Protein AF-A0AB35K4T9-F1 (afdb_monomer_lite)

Secondary structure (DSSP, 8-state):
-------HHHHHHTS-HHHHHHHHHHTTS-HHIIIIIITTTSSPPPHHHHHHHHHHTTTSS-HHHHHHHHTT--TTHHHHTTTTTSGGG--------

Radius of gyration: 17.84 Å; chains: 1; bounding box: 56×44×29 Å

pLDDT: mean 82.14, std 21.35, range [34.16, 98.38]

Structure (mmCIF, N/CA/C/O backbone):
data_AF-A0AB35K4T9-F1
#
_entry.id   AF-A0AB35K4T9-F1
#
loop_
_atom_site.group_PDB
_atom_site.id
_atom_site.type_symbol
_atom_site.label_atom_id
_atom_site.label_alt_id
_atom_site.label_comp_id
_atom_site.label_asym_id
_atom_site.label_entity_id
_atom_site.label_seq_id
_atom_site.pdbx_PDB_ins_code
_atom_site.Cartn_x
_atom_site.Cartn_y
_atom_site.Cartn_z
_atom_site.occupancy
_atom_site.B_iso_or_equiv
_atom_site.auth_seq_id
_atom_site.auth_comp_id
_atom_site.auth_asym_id
_atom_site.auth_atom_id
_atom_site.pdbx_PDB_model_num
ATOM 1 N N . MET A 1 1 ? -1.691 -21.445 -14.891 1.00 34.16 1 MET A N 1
ATOM 2 C CA . MET A 1 1 ? -2.140 -20.237 -14.164 1.00 34.16 1 MET A CA 1
ATOM 3 C C . MET A 1 1 ? -1.312 -19.066 -14.656 1.00 34.16 1 MET A C 1
ATOM 5 O O . MET A 1 1 ? -0.100 -19.100 -14.468 1.00 34.16 1 MET A O 1
ATOM 9 N N . SER A 1 2 ? -1.909 -18.104 -15.367 1.00 36.78 2 SER A N 1
ATOM 10 C CA . SER A 1 2 ? -1.193 -16.878 -15.738 1.00 36.78 2 SER A CA 1
ATOM 11 C C . SER A 1 2 ? -0.758 -16.164 -14.456 1.00 36.78 2 SER A C 1
ATOM 13 O O . SER A 1 2 ? -1.520 -16.108 -13.490 1.00 36.78 2 SER A O 1
ATOM 15 N N . LYS A 1 3 ? 0.501 -15.708 -14.415 1.00 48.19 3 LYS A N 1
ATOM 16 C CA . LYS A 1 3 ? 1.027 -14.842 -13.352 1.00 48.19 3 LYS A CA 1
ATOM 17 C C . LYS A 1 3 ? 0.053 -13.674 -13.221 1.00 48.19 3 LYS A C 1
ATOM 19 O O . LYS A 1 3 ? -0.106 -12.912 -14.161 1.00 48.19 3 LYS A O 1
ATOM 24 N N . SER A 1 4 ? -0.648 -13.616 -12.104 1.00 54.88 4 SER A N 1
ATOM 25 C CA . SER A 1 4 ? -1.716 -12.667 -11.845 1.00 54.88 4 SER A CA 1
ATOM 26 C C . SER A 1 4 ? -1.202 -11.230 -11.942 1.00 54.88 4 SER A C 1
ATOM 28 O O . SER A 1 4 ? -0.209 -10.890 -11.293 1.00 54.88 4 SER A O 1
ATOM 30 N N . ASP A 1 5 ? -1.904 -10.399 -12.716 1.00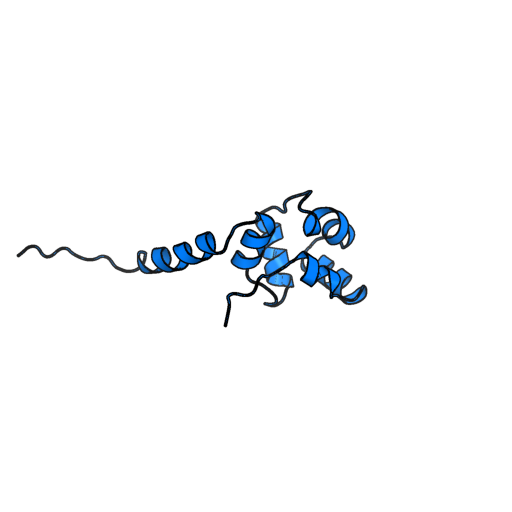 75.75 5 ASP A N 1
ATOM 31 C CA . ASP A 1 5 ? -1.732 -8.944 -12.779 1.00 75.75 5 ASP A CA 1
ATOM 32 C C . ASP A 1 5 ? -2.145 -8.332 -11.434 1.00 75.75 5 ASP A C 1
ATOM 34 O O . ASP A 1 5 ? -3.256 -7.831 -11.249 1.00 75.75 5 ASP A O 1
ATOM 38 N N . PHE A 1 6 ? -1.278 -8.459 -10.430 1.00 88.19 6 PHE A N 1
ATOM 39 C CA . PHE A 1 6 ? -1.508 -7.859 -9.125 1.00 88.19 6 PHE A CA 1
ATOM 40 C C . PHE A 1 6 ? -1.690 -6.343 -9.279 1.00 88.19 6 PHE A C 1
ATOM 42 O O . PHE A 1 6 ? -0.870 -5.662 -9.895 1.00 88.19 6 PHE A O 1
ATOM 49 N N . SER A 1 7 ? -2.752 -5.813 -8.670 1.00 92.38 7 SER A N 1
ATOM 50 C CA . SER A 1 7 ? -3.027 -4.382 -8.617 1.00 92.38 7 SER A CA 1
ATOM 51 C C . SER A 1 7 ? -3.241 -3.946 -7.179 1.00 92.38 7 SER A C 1
ATOM 53 O O . SER A 1 7 ? -4.258 -4.275 -6.568 1.00 92.38 7 SER A O 1
ATOM 55 N N . PHE A 1 8 ? -2.302 -3.161 -6.644 1.00 95.50 8 PHE A N 1
ATOM 56 C CA . PHE A 1 8 ? -2.455 -2.597 -5.304 1.00 95.50 8 PHE A CA 1
ATOM 57 C C . PHE A 1 8 ? -3.646 -1.639 -5.227 1.00 95.50 8 PHE A C 1
ATOM 59 O O . PHE A 1 8 ? -4.335 -1.591 -4.215 1.00 95.50 8 PHE A O 1
ATOM 66 N N . HIS A 1 9 ? -3.939 -0.921 -6.316 1.00 95.56 9 HIS A N 1
ATOM 67 C CA . HIS A 1 9 ? -5.136 -0.090 -6.390 1.00 95.56 9 HIS A CA 1
ATOM 68 C C . HIS A 1 9 ? -6.401 -0.924 -6.160 1.00 95.56 9 HIS A C 1
ATOM 70 O O . HIS A 1 9 ? -7.192 -0.583 -5.287 1.00 95.56 9 HIS A O 1
ATOM 76 N N . LYS A 1 10 ? -6.542 -2.059 -6.860 1.00 95.50 10 LYS A N 1
ATOM 77 C CA . LYS A 1 10 ? -7.679 -2.968 -6.664 1.00 95.50 10 LYS A CA 1
ATOM 78 C C . LYS A 1 10 ? -7.726 -3.523 -5.239 1.00 95.50 10 LYS A C 1
ATOM 80 O O . LYS A 1 10 ? -8.785 -3.501 -4.628 1.00 95.50 10 LYS A O 1
ATOM 85 N N . PHE A 1 11 ? -6.582 -3.948 -4.700 1.00 96.44 11 PHE A N 1
ATOM 86 C CA . PHE A 1 11 ? -6.483 -4.430 -3.320 1.00 96.44 11 PHE A CA 1
ATOM 87 C C . PHE A 1 11 ? -7.023 -3.408 -2.304 1.00 96.44 11 PHE A C 1
ATOM 89 O O . PHE A 1 11 ? -7.797 -3.780 -1.433 1.00 96.44 11 PHE A O 1
ATOM 96 N N . ILE A 1 12 ? -6.670 -2.125 -2.439 1.00 97.12 12 ILE A N 1
ATOM 97 C CA . IL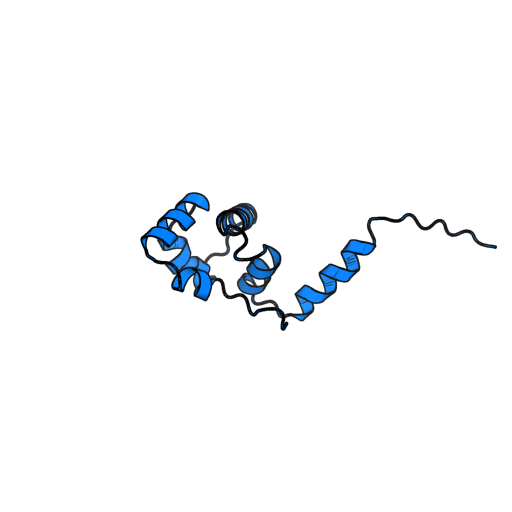E A 1 12 ? -7.160 -1.060 -1.549 1.00 97.12 12 ILE A CA 1
ATOM 98 C C . ILE A 1 12 ? -8.641 -0.733 -1.792 1.00 97.12 12 ILE A C 1
ATOM 100 O O . ILE A 1 12 ? -9.361 -0.428 -0.844 1.00 97.12 12 ILE A O 1
ATOM 104 N N . SER A 1 13 ? -9.101 -0.766 -3.045 1.00 95.25 13 SER A N 1
ATOM 105 C CA . SER A 1 13 ? -10.493 -0.460 -3.405 1.00 95.25 13 SER A CA 1
ATOM 106 C C . SER A 1 13 ? -11.491 -1.541 -2.995 1.00 95.25 13 SER A C 1
ATOM 108 O O . SER A 1 13 ? -12.652 -1.214 -2.764 1.00 95.25 13 SER A O 1
ATOM 110 N N . ASP A 1 14 ? -11.057 -2.799 -2.916 1.00 96.25 14 ASP A N 1
ATOM 111 C CA . ASP A 1 14 ? -11.915 -3.930 -2.548 1.00 96.25 14 ASP A CA 1
ATOM 112 C C . ASP A 1 14 ? -12.130 -4.038 -1.019 1.00 96.25 14 ASP A C 1
ATOM 114 O O . ASP A 1 14 ? -12.994 -4.793 -0.581 1.00 96.25 14 ASP A O 1
ATOM 118 N N . GLN A 1 15 ? -11.375 -3.291 -0.201 1.00 95.94 15 GLN A N 1
ATOM 119 C CA . GLN A 1 15 ? -11.522 -3.280 1.259 1.00 95.94 15 GLN A CA 1
ATOM 120 C C . GLN A 1 15 ? -12.678 -2.389 1.725 1.00 95.94 15 GLN A C 1
ATOM 122 O O . GLN A 1 15 ? -12.879 -1.274 1.229 1.00 95.94 15 GLN A O 1
ATOM 127 N N . SER A 1 16 ? -13.394 -2.843 2.754 1.00 97.69 16 SER A N 1
ATOM 128 C CA . SER A 1 16 ? -14.319 -1.988 3.502 1.00 97.69 16 SER A CA 1
ATOM 129 C C . SER A 1 16 ? -13.567 -0.878 4.263 1.00 97.69 16 SER A C 1
ATOM 131 O O . SER A 1 16 ? -12.354 -0.976 4.478 1.00 97.69 16 SER A O 1
ATOM 133 N N . PRO A 1 17 ? -14.254 0.200 4.695 1.00 97.25 17 PRO A N 1
ATOM 134 C CA . PRO A 1 17 ? -13.617 1.274 5.459 1.00 97.25 17 PRO A CA 1
ATOM 135 C C . PRO A 1 17 ? -12.882 0.782 6.716 1.00 97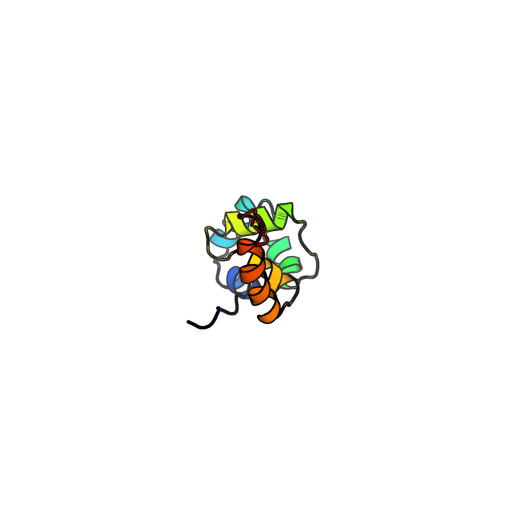.25 17 PRO A C 1
ATOM 137 O O . PRO A 1 17 ? -11.741 1.180 6.935 1.00 97.25 17 PRO A O 1
ATOM 140 N N . GLU A 1 18 ? -13.495 -0.125 7.480 1.00 97.81 18 GLU A N 1
ATOM 141 C CA . GLU A 1 18 ? -12.923 -0.679 8.716 1.00 97.81 18 GLU A CA 1
ATOM 142 C C . GLU A 1 18 ? -11.686 -1.546 8.439 1.00 97.81 18 GLU A C 1
ATOM 144 O O . GLU A 1 18 ? -10.655 -1.411 9.100 1.00 97.81 18 GLU A O 1
ATOM 149 N N . GLU A 1 19 ? -11.744 -2.405 7.417 1.00 97.94 19 GLU A N 1
ATOM 150 C CA . GLU A 1 19 ? -10.601 -3.238 7.020 1.00 97.94 19 GLU A CA 1
ATOM 151 C C . GLU A 1 19 ? -9.417 -2.395 6.549 1.00 97.94 19 GLU A C 1
ATOM 153 O O . GLU A 1 19 ? -8.265 -2.729 6.840 1.00 97.94 19 GLU A O 1
ATOM 158 N N . LEU A 1 20 ? -9.698 -1.305 5.833 1.00 97.88 20 LEU A N 1
ATOM 159 C CA . LEU A 1 20 ? -8.679 -0.404 5.318 1.00 97.88 20 LEU A CA 1
ATOM 160 C C . LEU A 1 20 ? -8.020 0.416 6.432 1.00 97.88 20 LEU A C 1
ATOM 162 O O . LEU A 1 20 ? -6.805 0.621 6.396 1.00 97.88 20 LEU A O 1
ATOM 166 N N . GLU A 1 21 ? -8.792 0.873 7.419 1.00 98.25 21 GLU A N 1
ATOM 167 C CA . GLU A 1 21 ? -8.250 1.519 8.620 1.00 98.25 21 GLU A CA 1
ATOM 168 C C . GLU A 1 21 ? -7.352 0.559 9.398 1.00 98.25 21 GLU A C 1
ATOM 170 O O . GLU A 1 21 ? -6.187 0.879 9.645 1.00 98.25 21 GLU A O 1
ATOM 175 N N . ALA A 1 22 ? -7.834 -0.656 9.668 1.00 98.19 22 ALA A N 1
ATOM 176 C CA . ALA A 1 22 ? -7.048 -1.679 10.350 1.00 98.19 22 ALA A CA 1
ATOM 177 C C . ALA A 1 22 ? -5.788 -2.071 9.554 1.00 98.19 22 ALA A C 1
ATOM 179 O O . ALA A 1 22 ? -4.733 -2.334 10.132 1.00 98.19 22 ALA A O 1
ATOM 180 N N . TYR A 1 23 ? -5.864 -2.117 8.220 1.00 98.38 23 TYR A N 1
ATOM 181 C CA . TYR A 1 23 ? -4.699 -2.360 7.368 1.00 98.38 23 TYR A CA 1
ATOM 182 C C . TYR A 1 23 ? -3.683 -1.215 7.446 1.00 98.38 23 TYR A C 1
ATOM 184 O O . TYR A 1 23 ? -2.490 -1.474 7.614 1.00 98.38 23 TYR A O 1
ATOM 192 N N . ALA A 1 24 ? -4.140 0.037 7.359 1.00 97.94 24 ALA A N 1
ATOM 193 C CA . ALA A 1 24 ? -3.278 1.209 7.470 1.00 97.94 24 ALA A CA 1
ATOM 194 C C . ALA A 1 24 ? -2.561 1.256 8.826 1.00 97.94 24 ALA A C 1
ATOM 196 O O . ALA A 1 24 ? -1.352 1.4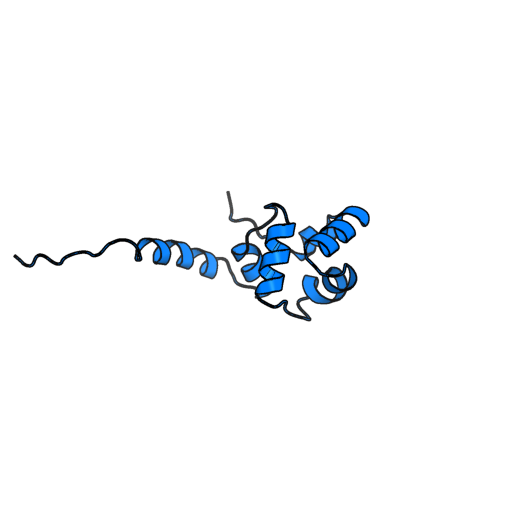89 8.859 1.00 97.94 24 ALA A O 1
ATOM 197 N N . GLU A 1 25 ? -3.278 0.965 9.912 1.00 98.12 25 GLU A N 1
ATOM 198 C CA . GLU A 1 25 ? -2.722 0.892 11.263 1.00 98.12 25 GLU A CA 1
ATOM 199 C C . GLU A 1 25 ? -1.633 -0.185 11.364 1.00 98.12 25 GLU A C 1
ATOM 201 O O . GLU A 1 25 ? -0.498 0.122 11.731 1.00 98.12 25 GLU A O 1
ATOM 206 N N . ARG A 1 26 ? -1.926 -1.426 10.942 1.00 97.75 26 ARG A N 1
ATOM 207 C CA . ARG A 1 26 ? -0.937 -2.524 10.933 1.00 97.75 26 ARG A CA 1
ATOM 208 C C . ARG A 1 26 ? 0.293 -2.208 10.083 1.00 97.75 26 ARG A C 1
ATOM 210 O O . ARG A 1 26 ? 1.397 -2.625 10.422 1.00 97.75 26 ARG A O 1
ATOM 217 N N . ALA A 1 27 ? 0.111 -1.497 8.973 1.00 97.19 27 ALA A N 1
ATOM 218 C CA . ALA A 1 27 ? 1.196 -1.103 8.080 1.00 97.19 27 ALA A CA 1
ATOM 219 C C . ALA A 1 27 ? 1.987 0.125 8.575 1.00 97.19 27 ALA A C 1
ATOM 221 O O . ALA A 1 27 ? 2.988 0.487 7.948 1.00 97.19 27 ALA A O 1
ATOM 222 N N . GLY A 1 28 ? 1.560 0.771 9.667 1.00 97.19 28 GLY A N 1
ATOM 223 C CA . GLY A 1 28 ? 2.195 1.978 10.199 1.00 97.19 28 GLY A CA 1
ATOM 224 C C . GLY A 1 28 ? 1.995 3.210 9.309 1.00 97.19 28 GLY A C 1
ATOM 225 O O . GLY A 1 28 ? 2.901 4.030 9.161 1.00 97.19 28 GLY A O 1
ATOM 226 N N . THR A 1 29 ? 0.834 3.333 8.661 1.00 97.31 29 THR A N 1
ATOM 227 C CA . THR A 1 29 ? 0.495 4.448 7.764 1.00 97.31 29 THR A CA 1
ATOM 228 C C . THR A 1 29 ? -0.938 4.945 7.985 1.00 97.31 29 THR A C 1
ATOM 230 O O . THR A 1 29 ? -1.572 4.634 8.985 1.00 97.31 29 THR A O 1
ATOM 233 N N . THR A 1 30 ? -1.459 5.771 7.074 1.00 97.88 30 THR A N 1
ATOM 234 C CA . THR A 1 30 ? -2.829 6.300 7.134 1.00 97.88 30 THR A CA 1
ATOM 235 C C . THR A 1 30 ? -3.618 5.935 5.885 1.00 97.88 30 THR A C 1
ATOM 237 O O . THR A 1 30 ? -3.068 5.873 4.782 1.00 97.88 30 THR A O 1
ATOM 240 N N . VAL A 1 31 ? -4.937 5.794 6.030 1.00 97.81 31 VAL A N 1
ATOM 241 C CA . VAL A 1 31 ? -5.862 5.602 4.901 1.00 97.81 31 VAL A CA 1
ATOM 242 C C . VAL A 1 31 ? -5.713 6.710 3.855 1.00 97.81 31 VAL A C 1
ATOM 244 O O . VAL A 1 31 ? -5.730 6.443 2.653 1.00 97.81 31 VAL A O 1
ATOM 247 N N . LEU A 1 32 ? -5.501 7.953 4.305 1.00 97.12 32 LEU A N 1
ATOM 248 C CA . LEU A 1 32 ? -5.253 9.092 3.424 1.00 97.12 32 LEU A CA 1
ATOM 249 C C . LEU A 1 32 ? -3.999 8.880 2.573 1.00 97.12 32 LEU A C 1
ATOM 251 O O . LEU A 1 32 ? -4.039 9.129 1.371 1.00 97.12 32 LEU A O 1
ATOM 255 N N . TYR A 1 33 ? -2.897 8.413 3.164 1.00 97.12 33 TYR A N 1
ATOM 256 C CA . TYR A 1 33 ? -1.681 8.134 2.405 1.00 97.12 33 TYR A CA 1
ATOM 257 C C . TYR A 1 33 ? -1.913 7.031 1.368 1.00 97.12 33 TYR A C 1
ATOM 259 O O . TYR A 1 33 ? -1.539 7.202 0.206 1.00 97.12 33 TYR A O 1
ATOM 267 N N . LEU A 1 34 ? -2.590 5.945 1.751 1.00 97.19 34 LEU A N 1
ATOM 268 C CA . LEU A 1 34 ? -2.916 4.845 0.839 1.00 97.19 34 LEU A CA 1
ATOM 269 C C . LEU A 1 34 ? -3.732 5.340 -0.366 1.00 97.19 34 LEU A C 1
ATOM 271 O O . LEU A 1 34 ? -3.297 5.187 -1.508 1.00 97.19 34 LEU A O 1
ATOM 275 N N . LYS A 1 35 ? -4.872 5.996 -0.111 1.00 96.44 35 LYS A N 1
ATOM 276 C CA . LYS A 1 35 ? -5.826 6.434 -1.145 1.00 96.44 35 LYS A CA 1
ATOM 277 C C . LYS A 1 35 ? -5.365 7.648 -1.946 1.00 96.44 35 LYS A C 1
ATOM 279 O O . LYS A 1 35 ? -5.636 7.733 -3.133 1.00 96.44 35 LYS A O 1
ATOM 284 N N . ARG A 1 36 ? -4.692 8.617 -1.326 1.00 95.88 36 ARG A N 1
ATOM 285 C CA . ARG A 1 36 ? -4.291 9.847 -2.027 1.00 95.88 36 ARG A CA 1
ATOM 286 C C . ARG A 1 36 ? -2.946 9.707 -2.713 1.00 95.88 36 ARG A C 1
ATOM 288 O O . ARG A 1 36 ? -2.737 10.293 -3.773 1.00 95.88 36 ARG A O 1
ATOM 295 N N . HIS A 1 37 ? -2.017 8.987 -2.089 1.00 95.69 37 HIS A N 1
ATOM 296 C CA . HIS A 1 37 ? -0.640 8.956 -2.552 1.00 95.69 37 HIS A CA 1
ATOM 297 C C . HIS A 1 37 ? -0.262 7.639 -3.196 1.00 95.69 37 HIS A C 1
ATOM 299 O O . HIS A 1 37 ? 0.228 7.648 -4.326 1.00 95.69 37 HIS A O 1
ATOM 305 N N . LEU A 1 38 ? -0.496 6.535 -2.494 1.00 95.81 38 LEU A N 1
ATOM 306 C CA . LEU A 1 38 ? 0.110 5.263 -2.852 1.00 95.81 38 LEU A CA 1
ATOM 307 C C . LEU A 1 38 ? -0.563 4.603 -4.055 1.00 95.81 38 LEU A C 1
ATOM 309 O O . LEU A 1 38 ? 0.142 4.218 -4.984 1.00 95.81 38 LEU A O 1
ATOM 313 N N . ILE A 1 39 ? -1.902 4.548 -4.105 1.00 95.38 39 ILE A N 1
ATOM 314 C CA . ILE A 1 39 ? -2.619 3.980 -5.267 1.00 95.38 39 ILE A CA 1
ATOM 315 C C . ILE A 1 39 ? -2.327 4.737 -6.573 1.00 95.38 39 ILE A C 1
ATOM 317 O O . ILE A 1 39 ? -2.361 4.150 -7.649 1.00 95.38 39 ILE A O 1
ATOM 321 N N . HIS A 1 40 ? -2.001 6.029 -6.468 1.00 94.75 40 HIS A N 1
ATOM 322 C CA . HIS A 1 40 ? -1.649 6.900 -7.591 1.00 94.75 40 HIS A CA 1
ATOM 323 C C . HIS A 1 40 ? -0.135 7.045 -7.787 1.00 94.75 40 HIS A C 1
ATOM 325 O O . HIS A 1 40 ? 0.293 7.809 -8.647 1.00 94.75 40 HIS A O 1
ATOM 331 N N . ARG A 1 41 ? 0.680 6.361 -6.971 1.00 94.00 41 ARG A N 1
ATOM 332 C CA . ARG A 1 41 ? 2.152 6.368 -7.027 1.00 94.00 41 ARG A CA 1
ATOM 333 C C . ARG A 1 41 ? 2.782 7.769 -6.962 1.00 94.00 41 ARG A C 1
ATOM 335 O O . ARG A 1 41 ? 3.920 7.966 -7.368 1.00 94.00 41 ARG A O 1
ATOM 342 N N . THR A 1 42 ? 2.070 8.753 -6.408 1.00 94.25 42 THR A N 1
ATOM 343 C CA . THR A 1 42 ? 2.549 10.150 -6.327 1.00 94.25 42 THR A CA 1
ATOM 344 C C . THR A 1 42 ? 3.607 10.348 -5.246 1.00 94.25 42 THR A C 1
ATOM 346 O O . THR A 1 42 ? 4.401 11.284 -5.312 1.00 94.25 42 THR A O 1
ATOM 349 N N . ARG A 1 43 ? 3.622 9.476 -4.231 1.00 93.12 43 ARG A N 1
ATOM 350 C CA . ARG A 1 43 ? 4.691 9.398 -3.233 1.00 93.12 43 ARG A CA 1
ATOM 351 C C . ARG A 1 43 ? 5.091 7.946 -3.074 1.00 93.12 43 ARG A C 1
ATOM 353 O O . ARG A 1 43 ? 4.293 7.137 -2.608 1.00 93.12 43 ARG A O 1
ATOM 360 N N . LEU A 1 44 ? 6.322 7.643 -3.466 1.00 92.94 44 LEU A N 1
ATOM 361 C CA . LEU A 1 44 ? 6.858 6.299 -3.338 1.00 92.94 44 LEU A CA 1
ATOM 362 C C . LEU A 1 44 ? 7.213 6.020 -1.868 1.00 92.94 44 LEU A C 1
ATOM 364 O O . LEU A 1 44 ? 7.867 6.854 -1.229 1.00 92.94 44 LEU A O 1
ATOM 368 N N . PRO A 1 45 ? 6.778 4.879 -1.312 1.00 94.62 45 PRO A N 1
ATOM 369 C CA . PRO A 1 45 ? 7.134 4.475 0.037 1.00 94.62 45 PRO A CA 1
ATOM 370 C C . PRO A 1 45 ? 8.621 4.110 0.111 1.00 94.62 45 PRO A C 1
ATOM 372 O O . PRO A 1 45 ? 9.214 3.619 -0.851 1.00 94.62 45 PRO A O 1
ATOM 375 N N . ARG A 1 46 ? 9.229 4.322 1.282 1.00 94.88 46 ARG A N 1
ATOM 376 C CA . ARG A 1 46 ? 10.579 3.815 1.575 1.00 94.88 46 ARG A CA 1
ATOM 377 C C . ARG A 1 46 ? 10.560 2.288 1.677 1.00 94.88 46 ARG A C 1
ATOM 379 O O . ARG A 1 46 ? 9.508 1.700 1.910 1.00 94.88 46 ARG A O 1
ATOM 386 N N . ILE A 1 47 ? 11.731 1.659 1.573 1.00 93.88 47 ILE A N 1
ATOM 387 C CA . ILE A 1 47 ? 11.882 0.194 1.649 1.00 93.88 47 ILE A CA 1
ATOM 388 C C . ILE A 1 47 ? 11.255 -0.380 2.928 1.00 93.88 47 ILE A C 1
ATOM 390 O O . ILE A 1 47 ? 10.526 -1.362 2.851 1.00 93.88 47 ILE A O 1
ATOM 394 N N . GLU A 1 48 ? 11.460 0.268 4.073 1.00 95.81 48 GLU A N 1
ATOM 395 C CA . GLU A 1 48 ? 10.865 -0.138 5.355 1.00 95.81 48 GLU A CA 1
ATOM 396 C C . GLU A 1 48 ? 9.330 -0.173 5.285 1.00 95.81 48 GLU A C 1
ATOM 398 O O . GLU A 1 48 ? 8.703 -1.151 5.678 1.00 95.81 48 GLU A O 1
ATOM 403 N N . MET A 1 49 ? 8.717 0.858 4.696 1.00 96.31 49 MET A N 1
ATOM 404 C CA . MET A 1 49 ? 7.265 0.925 4.522 1.00 96.31 49 MET A CA 1
ATOM 405 C C . MET A 1 49 ? 6.756 -0.096 3.496 1.00 96.31 49 MET A C 1
ATOM 407 O O . MET A 1 49 ? 5.659 -0.625 3.639 1.00 96.31 49 MET A O 1
ATOM 411 N N . ILE A 1 50 ? 7.541 -0.404 2.459 1.00 97.31 50 ILE A N 1
ATOM 412 C CA . ILE A 1 50 ? 7.216 -1.495 1.529 1.00 97.31 50 ILE A CA 1
ATOM 413 C C . ILE A 1 50 ? 7.101 -2.818 2.294 1.00 97.31 50 ILE A C 1
ATOM 415 O O . ILE A 1 50 ? 6.163 -3.579 2.069 1.00 97.31 50 ILE A O 1
ATOM 419 N N . GLU A 1 51 ? 8.032 -3.094 3.204 1.00 97.00 51 GLU A N 1
ATOM 420 C CA . GLU A 1 51 ? 8.029 -4.327 3.991 1.00 97.00 51 GLU A CA 1
ATOM 421 C C . GLU A 1 51 ? 6.849 -4.388 4.960 1.00 97.00 51 GLU A C 1
ATOM 423 O O . GLU A 1 51 ? 6.177 -5.419 5.020 1.00 97.00 51 GLU A O 1
ATOM 428 N N . THR A 1 52 ? 6.525 -3.289 5.648 1.00 98.06 52 THR A N 1
ATOM 429 C CA . THR A 1 52 ? 5.352 -3.259 6.537 1.00 98.06 52 THR A CA 1
ATOM 430 C C . THR A 1 52 ? 4.042 -3.423 5.768 1.00 98.06 52 THR A C 1
ATOM 432 O O . THR A 1 52 ? 3.186 -4.185 6.209 1.00 98.06 52 THR A O 1
ATOM 435 N N . LEU A 1 53 ? 3.891 -2.799 4.594 1.00 97.94 53 LEU A N 1
ATOM 436 C CA . LEU A 1 53 ? 2.707 -2.948 3.735 1.00 97.94 53 LEU A CA 1
ATOM 437 C C . LEU A 1 53 ? 2.506 -4.389 3.256 1.00 97.94 53 LEU A C 1
ATOM 439 O O . LEU A 1 53 ? 1.376 -4.885 3.253 1.00 97.94 53 LEU A O 1
ATOM 443 N N . VAL A 1 54 ? 3.592 -5.054 2.851 1.00 97.69 54 VAL A N 1
ATOM 444 C CA . VAL A 1 54 ? 3.572 -6.455 2.406 1.00 97.69 54 VAL A CA 1
ATOM 445 C C . VAL A 1 54 ? 3.242 -7.375 3.577 1.00 97.69 54 VAL A C 1
ATOM 447 O O . VAL A 1 54 ? 2.353 -8.215 3.451 1.00 97.69 54 VAL A O 1
ATOM 450 N N . ASN A 1 55 ? 3.888 -7.189 4.728 1.00 97.75 55 ASN A N 1
ATOM 451 C CA . ASN A 1 55 ? 3.638 -8.008 5.914 1.00 97.75 55 ASN A CA 1
ATOM 452 C C . ASN A 1 55 ? 2.199 -7.835 6.425 1.00 97.75 55 ASN A C 1
ATOM 454 O O . ASN A 1 55 ? 1.508 -8.822 6.660 1.00 97.75 55 ASN A O 1
ATOM 458 N N . ALA A 1 56 ? 1.705 -6.595 6.502 1.00 97.88 56 ALA A N 1
ATOM 459 C CA . ALA A 1 56 ? 0.341 -6.286 6.939 1.00 97.88 56 ALA A CA 1
ATOM 460 C C . ALA A 1 56 ? -0.749 -6.817 5.989 1.00 97.88 56 ALA A C 1
ATOM 462 O O . ALA A 1 56 ? -1.919 -6.882 6.379 1.00 97.88 56 ALA A O 1
ATOM 463 N N . SER A 1 57 ? -0.380 -7.183 4.753 1.00 96.69 57 SER A N 1
ATOM 464 C CA . SER A 1 57 ? -1.294 -7.755 3.756 1.00 96.69 57 SER A CA 1
ATOM 465 C C . SER A 1 57 ? -1.643 -9.223 4.029 1.00 96.69 57 SER A C 1
ATOM 467 O O . SER A 1 57 ? -2.509 -9.770 3.350 1.00 96.69 57 SER A O 1
ATOM 469 N N . ASN A 1 58 ? -0.975 -9.871 4.995 1.00 95.25 58 ASN A N 1
ATOM 470 C CA . ASN A 1 58 ? -1.185 -11.276 5.361 1.00 95.25 58 ASN A CA 1
ATOM 471 C C . ASN A 1 58 ? -1.145 -12.233 4.155 1.00 95.25 58 ASN A C 1
ATOM 473 O O . ASN A 1 58 ? -1.944 -13.160 4.044 1.00 95.25 58 ASN A O 1
ATOM 477 N N . GLY A 1 59 ? -0.203 -12.003 3.237 1.00 95.19 59 GLY A N 1
ATOM 478 C CA . GLY A 1 59 ? 0.004 -12.859 2.068 1.00 95.19 59 GLY A CA 1
ATOM 479 C C . GLY A 1 59 ? -0.904 -12.557 0.875 1.00 95.19 59 GLY A C 1
ATOM 480 O O . GLY A 1 59 ? -0.836 -13.286 -0.113 1.00 95.19 59 GLY A O 1
ATOM 481 N N . ALA A 1 60 ? -1.700 -11.481 0.912 1.00 94.69 60 ALA A N 1
ATOM 482 C CA . ALA A 1 60 ? -2.492 -11.049 -0.244 1.00 94.69 60 ALA A CA 1
ATOM 483 C C . ALA A 1 60 ? -1.615 -10.718 -1.466 1.00 94.69 60 ALA A C 1
ATOM 485 O O . ALA A 1 60 ? -2.037 -10.902 -2.609 1.00 94.69 60 ALA A O 1
ATOM 486 N N . PHE A 1 61 ? -0.386 -10.252 -1.234 1.00 94.62 61 PHE A N 1
ATOM 487 C CA . PHE A 1 61 ? 0.623 -10.065 -2.270 1.00 94.62 61 PHE A CA 1
ATOM 488 C C . PHE A 1 61 ? 2.041 -10.199 -1.715 1.00 94.62 61 PHE A C 1
ATOM 490 O O . PHE A 1 61 ? 2.302 -10.028 -0.526 1.00 94.62 61 PHE A O 1
ATOM 497 N N . THR A 1 62 ? 2.986 -10.492 -2.604 1.00 94.25 62 THR A N 1
ATOM 498 C CA . THR A 1 62 ? 4.418 -10.555 -2.286 1.00 94.25 62 THR A CA 1
ATOM 499 C C . THR A 1 62 ? 5.102 -9.203 -2.495 1.00 94.25 62 THR A C 1
ATOM 501 O O . THR A 1 62 ? 4.655 -8.379 -3.297 1.00 94.25 62 THR A O 1
ATOM 504 N N . LYS A 1 63 ? 6.260 -8.996 -1.851 1.00 93.75 63 LYS A N 1
ATOM 505 C CA . LYS A 1 63 ? 7.115 -7.810 -2.066 1.00 93.75 63 LYS A CA 1
ATOM 506 C C . LYS A 1 63 ? 7.439 -7.590 -3.544 1.00 93.75 63 LYS A C 1
ATOM 508 O O . LYS A 1 63 ? 7.403 -6.464 -4.025 1.00 93.75 63 LYS A O 1
ATOM 513 N N . VAL A 1 64 ? 7.698 -8.673 -4.272 1.00 91.62 64 VAL A N 1
ATOM 514 C CA . VAL A 1 64 ? 8.011 -8.644 -5.705 1.00 91.62 64 VAL A CA 1
ATOM 515 C C . VAL A 1 64 ? 6.818 -8.157 -6.534 1.00 91.62 64 VAL A C 1
ATOM 517 O O . VAL A 1 64 ? 6.991 -7.282 -7.377 1.00 91.62 64 VAL A O 1
ATOM 520 N N . GLN A 1 65 ? 5.610 -8.668 -6.269 1.00 92.25 65 GLN A N 1
ATOM 521 C CA . GLN A 1 65 ? 4.391 -8.198 -6.941 1.00 92.25 65 GLN A CA 1
ATOM 522 C C . GLN A 1 65 ? 4.127 -6.719 -6.656 1.00 92.25 65 GLN A C 1
ATOM 524 O O . GLN A 1 65 ? 3.813 -5.965 -7.574 1.00 92.25 65 GLN A O 1
ATOM 529 N N . PHE A 1 66 ? 4.302 -6.291 -5.404 1.00 94.31 66 PHE A N 1
ATOM 530 C CA . PHE A 1 66 ? 4.091 -4.899 -5.028 1.00 94.31 66 PHE A CA 1
ATOM 531 C C . PHE A 1 66 ? 5.096 -3.950 -5.682 1.00 94.31 66 PHE A C 1
ATOM 533 O O . PHE A 1 66 ? 4.688 -2.931 -6.228 1.00 94.31 66 PHE A O 1
ATOM 540 N N . ILE A 1 67 ? 6.386 -4.303 -5.707 1.00 93.00 67 ILE A N 1
ATOM 541 C CA . ILE A 1 67 ? 7.427 -3.519 -6.391 1.00 93.00 67 ILE A CA 1
ATOM 542 C C . ILE A 1 67 ? 7.157 -3.459 -7.896 1.00 93.00 67 ILE A C 1
ATOM 544 O O . ILE A 1 67 ? 7.204 -2.375 -8.472 1.00 93.00 67 ILE A O 1
ATOM 548 N N . ALA A 1 68 ? 6.826 -4.585 -8.533 1.00 91.44 68 ALA A N 1
ATOM 549 C CA . ALA A 1 68 ? 6.503 -4.592 -9.958 1.00 91.44 68 ALA A CA 1
ATOM 550 C C . ALA A 1 68 ? 5.318 -3.668 -10.274 1.00 91.44 68 ALA A C 1
ATOM 552 O O . ALA A 1 68 ? 5.399 -2.858 -11.191 1.00 91.44 68 ALA A O 1
ATOM 553 N N . TRP A 1 69 ? 4.261 -3.706 -9.458 1.00 92.88 69 TRP A N 1
ATOM 554 C CA . TRP A 1 69 ? 3.122 -2.798 -9.603 1.00 92.88 69 TRP A CA 1
ATOM 555 C C . TRP A 1 69 ? 3.473 -1.326 -9.324 1.00 92.88 69 TRP A C 1
ATOM 557 O O . TRP A 1 69 ? 2.940 -0.428 -9.983 1.00 92.88 69 TRP A O 1
ATOM 567 N N . LEU A 1 70 ? 4.338 -1.066 -8.339 1.00 93.50 70 LEU A N 1
ATOM 568 C CA . LEU A 1 70 ? 4.724 0.277 -7.897 1.00 93.50 70 LEU A CA 1
ATOM 569 C C . LEU A 1 70 ? 5.600 0.997 -8.926 1.00 93.50 70 LEU A C 1
ATOM 571 O O . LEU A 1 70 ? 5.462 2.205 -9.092 1.00 93.50 70 LEU A O 1
ATOM 575 N N . TYR A 1 71 ? 6.478 0.262 -9.607 1.00 90.94 71 TYR A N 1
ATOM 576 C CA . TYR A 1 71 ? 7.395 0.795 -10.620 1.00 90.94 71 TYR A CA 1
ATOM 577 C C . TYR A 1 71 ? 6.946 0.507 -12.056 1.00 90.94 71 TYR A C 1
ATOM 579 O O . TYR A 1 71 ? 7.705 0.756 -12.986 1.00 90.94 71 TYR A O 1
ATOM 587 N N . GLU A 1 72 ? 5.730 -0.020 -12.229 1.00 89.44 72 GLU A N 1
ATOM 588 C CA . GLU A 1 72 ? 5.146 -0.345 -13.537 1.00 89.44 72 GLU A CA 1
ATOM 589 C C . GLU A 1 72 ? 6.055 -1.263 -14.376 1.00 89.44 72 GLU A C 1
ATOM 591 O O . GLU A 1 72 ? 6.204 -1.101 -15.584 1.00 89.44 72 GLU A O 1
ATOM 596 N N . LEU A 1 73 ? 6.672 -2.243 -13.709 1.00 87.06 73 LEU A N 1
ATOM 597 C CA . LEU A 1 73 ? 7.553 -3.224 -14.336 1.00 87.06 73 LEU A CA 1
ATOM 598 C C . LEU A 1 73 ? 6.732 -4.327 -15.002 1.00 87.06 73 LEU A C 1
ATOM 600 O O . LEU A 1 73 ? 5.773 -4.843 -14.424 1.00 87.06 73 LEU A O 1
ATOM 604 N N . ASP A 1 74 ? 7.154 -4.740 -16.194 1.00 76.88 74 ASP A N 1
ATOM 605 C CA . ASP A 1 74 ? 6.523 -5.840 -16.915 1.00 76.88 74 ASP A CA 1
ATOM 606 C C . ASP A 1 74 ? 6.962 -7.232 -16.402 1.00 76.88 74 ASP A C 1
ATOM 608 O O . ASP A 1 74 ? 7.881 -7.400 -15.591 1.00 76.88 74 ASP A O 1
ATOM 612 N N . ALA A 1 75 ? 6.290 -8.275 -16.897 1.00 65.06 75 ALA A N 1
ATOM 613 C CA . ALA A 1 75 ? 6.533 -9.658 -16.490 1.00 65.06 75 ALA A CA 1
ATOM 614 C C . ALA A 1 75 ? 7.949 -10.177 -16.817 1.00 65.06 75 ALA A C 1
ATOM 616 O O . ALA A 1 75 ? 8.352 -11.200 -16.243 1.00 65.06 75 ALA A O 1
ATOM 617 N N . SER A 1 76 ? 8.704 -9.502 -17.696 1.00 69.44 76 SER A N 1
ATOM 618 C CA . SER A 1 76 ? 10.078 -9.886 -18.038 1.00 69.44 76 SER A CA 1
ATOM 619 C C . SER A 1 76 ? 11.015 -9.710 -16.836 1.00 69.44 76 SER A C 1
ATOM 621 O O . SER A 1 76 ? 11.828 -10.594 -16.556 1.00 69.44 76 SER A O 1
ATOM 623 N N . TYR A 1 77 ? 10.794 -8.676 -16.013 1.00 63.69 77 TYR A N 1
ATOM 624 C CA . TYR A 1 77 ? 11.554 -8.427 -14.781 1.00 63.69 77 TYR A CA 1
ATOM 625 C C . TYR A 1 77 ? 11.375 -9.526 -13.729 1.00 63.69 77 TYR A C 1
ATOM 627 O O . TYR A 1 77 ? 12.296 -9.853 -12.977 1.00 63.69 77 TYR A O 1
ATOM 635 N N . LEU A 1 78 ? 10.189 -10.136 -13.687 1.00 62.75 78 LEU A N 1
ATOM 636 C CA . LEU A 1 78 ? 9.862 -11.200 -12.738 1.00 62.75 78 LEU A CA 1
ATOM 637 C C . LEU A 1 78 ? 10.425 -12.568 -13.147 1.00 62.75 78 LEU A C 1
ATOM 639 O O . LEU A 1 78 ? 10.319 -13.526 -12.378 1.00 62.75 78 LEU A O 1
ATOM 643 N N . CYS A 1 79 ? 10.942 -12.702 -14.371 1.00 57.28 79 CYS A N 1
ATOM 644 C CA . CYS A 1 79 ? 11.506 -13.951 -14.879 1.00 57.28 79 CYS A CA 1
ATOM 645 C C . CYS A 1 79 ? 12.978 -14.116 -14.463 1.00 57.28 79 CYS A C 1
ATOM 647 O O . CYS A 1 79 ? 13.337 -15.161 -13.921 1.00 57.28 79 CYS A O 1
ATOM 649 N N . SER A 1 80 ? 13.795 -13.060 -14.584 1.00 54.03 80 SER A N 1
ATOM 650 C CA . SER A 1 80 ? 15.246 -13.118 -14.311 1.00 54.03 80 SER A CA 1
ATOM 651 C C . SER A 1 80 ? 15.618 -13.413 -12.853 1.00 54.03 80 SER A C 1
ATOM 653 O O . SER A 1 80 ? 16.692 -13.939 -12.576 1.00 54.03 80 SER A O 1
ATOM 655 N N .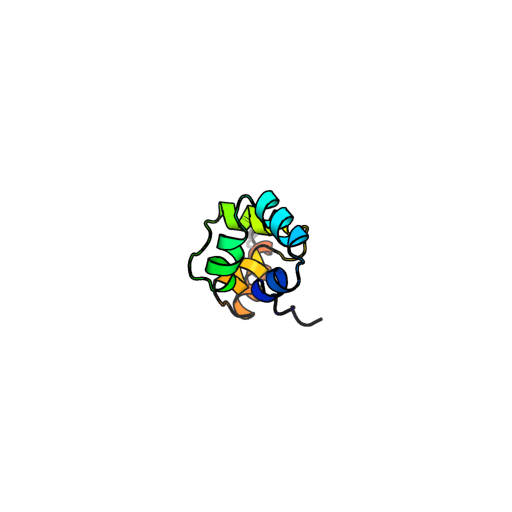 GLN A 1 81 ? 14.734 -13.125 -11.894 1.00 51.84 81 GLN A N 1
ATOM 656 C CA . GLN A 1 81 ? 15.003 -13.371 -10.468 1.00 51.84 81 GLN A CA 1
ATOM 657 C C . GLN A 1 81 ? 14.939 -14.862 -10.080 1.00 51.84 81 GLN A C 1
ATOM 659 O O . GLN A 1 81 ? 15.390 -15.225 -8.996 1.00 51.84 81 GLN A O 1
ATOM 664 N N . LYS A 1 82 ? 14.410 -15.744 -10.945 1.00 48.50 82 LYS A N 1
ATOM 665 C CA . LYS A 1 82 ? 14.445 -17.199 -10.707 1.00 48.50 82 LYS A CA 1
ATOM 666 C C . LYS A 1 82 ? 15.774 -17.851 -11.094 1.00 48.50 82 LYS A C 1
ATOM 668 O O . LYS A 1 82 ? 16.105 -18.885 -10.525 1.00 48.50 82 LYS A O 1
ATOM 673 N N . GLU A 1 83 ? 16.529 -17.263 -12.018 1.00 47.41 83 GLU A N 1
ATOM 674 C CA . GLU A 1 83 ? 17.789 -17.838 -12.511 1.00 47.41 83 GLU A CA 1
ATOM 675 C C . GLU A 1 83 ? 18.971 -17.513 -11.583 1.00 47.41 83 GLU A C 1
ATOM 677 O O . GLU A 1 83 ? 19.784 -18.381 -11.268 1.00 47.41 83 GLU A O 1
ATOM 682 N N . ASN A 1 84 ? 19.009 -16.296 -11.032 1.00 46.62 84 ASN A N 1
ATOM 683 C CA . ASN A 1 84 ? 20.125 -15.846 -10.193 1.00 46.62 84 ASN A CA 1
ATOM 684 C C . ASN A 1 84 ? 20.124 -16.418 -8.762 1.00 46.62 84 ASN A C 1
ATOM 686 O O . ASN A 1 84 ? 21.157 -16.384 -8.098 1.00 46.62 84 ASN A O 1
ATOM 690 N N . MET A 1 85 ? 19.009 -16.981 -8.281 1.00 43.59 85 MET A N 1
ATOM 691 C CA . MET A 1 85 ? 18.928 -17.556 -6.927 1.00 43.59 85 MET A CA 1
ATOM 692 C C . MET A 1 85 ? 19.499 -18.984 -6.832 1.00 43.59 85 MET A C 1
ATOM 694 O O . MET A 1 85 ? 19.667 -19.500 -5.732 1.00 43.59 85 MET A O 1
ATOM 698 N N . ILE A 1 86 ? 19.825 -19.623 -7.965 1.00 47.69 86 ILE A N 1
ATOM 699 C CA . ILE A 1 86 ? 20.453 -20.959 -8.005 1.00 47.69 86 ILE A CA 1
ATOM 700 C C . ILE A 1 86 ? 21.992 -20.858 -7.902 1.00 47.69 86 ILE A C 1
ATOM 702 O O . ILE A 1 86 ? 22.658 -21.821 -7.529 1.00 47.69 86 ILE A O 1
ATOM 706 N N . VAL A 1 87 ? 22.585 -19.690 -8.182 1.00 48.91 87 VAL A N 1
ATOM 707 C CA . VAL A 1 87 ? 24.046 -19.559 -8.368 1.00 48.91 87 VAL A CA 1
ATOM 708 C C . VAL A 1 87 ? 24.813 -19.262 -7.067 1.00 48.91 87 VAL A C 1
ATOM 710 O O . VAL A 1 87 ? 26.022 -19.469 -7.011 1.00 48.91 87 VAL A O 1
ATOM 713 N N . SER A 1 88 ? 24.151 -18.860 -5.979 1.00 49.50 88 SER A N 1
ATOM 714 C CA . SER A 1 88 ? 24.829 -18.536 -4.709 1.00 49.50 88 SER A CA 1
ATOM 715 C C . SER A 1 88 ? 25.140 -19.746 -3.808 1.00 49.50 88 SER A C 1
ATOM 717 O O . SER A 1 88 ? 25.674 -19.562 -2.717 1.00 49.50 88 SER A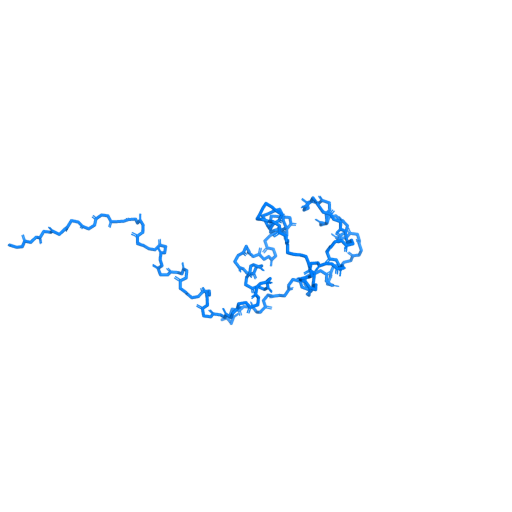 O 1
ATOM 719 N N . GLY A 1 89 ? 24.844 -20.978 -4.246 1.00 44.81 89 GLY A N 1
ATOM 720 C CA . GLY A 1 89 ? 24.876 -22.180 -3.399 1.00 44.81 89 GLY A CA 1
ATOM 721 C C . GLY A 1 89 ? 25.771 -23.340 -3.852 1.00 44.81 89 GLY A C 1
ATOM 722 O O . GLY A 1 89 ? 25.497 -24.473 -3.468 1.00 44.81 89 GLY A O 1
ATOM 723 N N . GLY A 1 90 ? 26.813 -23.128 -4.663 1.00 38.31 90 GLY A N 1
ATOM 724 C CA . GLY A 1 90 ? 27.669 -24.249 -5.072 1.00 38.31 90 GLY A CA 1
ATOM 725 C C . GLY A 1 90 ? 29.017 -23.849 -5.652 1.00 38.31 90 GLY A C 1
ATOM 726 O O . GLY A 1 90 ? 29.123 -23.519 -6.830 1.00 38.31 90 GLY A O 1
ATOM 727 N N . PHE A 1 91 ? 30.060 -23.950 -4.831 1.00 43.12 91 PHE A N 1
ATOM 728 C CA . PHE A 1 91 ? 31.461 -23.891 -5.243 1.00 43.12 91 PHE A CA 1
ATOM 729 C C . PHE A 1 91 ? 31.755 -25.078 -6.180 1.00 43.12 91 PHE A C 1
ATOM 731 O O . PHE A 1 91 ? 32.019 -26.193 -5.727 1.00 43.12 91 PHE A O 1
ATOM 738 N N . LYS A 1 92 ? 31.669 -24.879 -7.499 1.00 44.66 92 LYS A N 1
ATOM 739 C CA . LYS A 1 92 ? 32.111 -25.890 -8.467 1.00 44.66 92 LYS A CA 1
ATOM 740 C C . LYS A 1 92 ? 33.635 -25.834 -8.545 1.00 44.66 92 LYS A C 1
ATOM 742 O O . LYS A 1 92 ? 34.193 -24.931 -9.159 1.00 44.66 92 LYS A O 1
ATOM 747 N N . HIS A 1 93 ? 34.303 -26.791 -7.902 1.00 39.66 93 HIS A N 1
ATOM 748 C CA . HIS A 1 93 ? 35.709 -27.073 -8.174 1.00 39.66 93 HIS A CA 1
ATOM 749 C C . HIS A 1 93 ? 35.843 -27.482 -9.645 1.00 39.66 93 HIS A C 1
ATOM 751 O O . HIS A 1 93 ? 35.249 -28.472 -10.072 1.00 39.66 93 HIS A O 1
ATOM 757 N N . ALA A 1 94 ? 36.615 -26.720 -10.417 1.00 44.78 94 ALA A N 1
ATOM 758 C CA . ALA A 1 94 ? 37.101 -27.168 -11.710 1.00 44.78 94 ALA A CA 1
ATOM 759 C C . ALA A 1 94 ? 38.221 -28.187 -11.460 1.00 44.78 94 ALA A C 1
ATOM 761 O O . ALA A 1 94 ? 39.351 -27.813 -11.153 1.00 44.78 94 ALA A O 1
ATOM 762 N N . VAL A 1 95 ? 37.900 -29.477 -11.550 1.00 45.78 95 VAL A N 1
ATOM 763 C CA . VAL A 1 95 ? 38.915 -30.508 -11.778 1.00 45.78 95 VAL A CA 1
ATOM 764 C C . VAL A 1 95 ? 39.236 -30.483 -13.271 1.00 45.78 95 VAL A C 1
ATOM 766 O O . VAL A 1 95 ? 38.440 -30.931 -14.091 1.00 45.78 95 VAL A O 1
ATOM 769 N N . ASN A 1 96 ? 40.359 -29.862 -13.634 1.00 45.25 96 ASN A N 1
ATOM 770 C CA . ASN A 1 96 ? 40.945 -30.073 -14.953 1.00 45.25 96 ASN A CA 1
ATOM 771 C C . ASN A 1 96 ? 41.624 -31.447 -14.961 1.00 45.25 96 ASN A C 1
ATOM 773 O O . ASN A 1 96 ? 42.286 -31.811 -13.988 1.00 45.25 96 ASN A O 1
ATOM 777 N N . ALA A 1 97 ? 41.363 -32.178 -16.045 1.00 45.62 97 ALA A N 1
ATOM 778 C CA . ALA A 1 97 ? 41.908 -33.488 -16.381 1.00 45.62 97 ALA A CA 1
ATOM 779 C C . ALA A 1 97 ? 43.436 -33.484 -16.536 1.00 45.62 97 ALA A C 1
ATOM 781 O O . ALA A 1 97 ? 43.993 -32.411 -16.868 1.00 45.62 97 ALA A O 1
#

Foldseek 3Di:
DPPDLDQLLVVLVVDDPVRNQQLQVQLVHGSCCSVVDQSVLNDDDDPSSLVSNQVSCVPPDDSVSSVCNSVVNDCVVVPVVVVVVVPVPDDDDPPDD

Organism: NCBI:txid1785128

Sequence (97 aa):
MSKSDFSFHKFISDQSPEELEAYAERAGTTVLYLKRHLIHRTRLPRIEMIETLVNASNGAFTKVQFIAWLYELDASYLCSQKENMIVSGGFKHAVNA